Protein AF-A0A4Q3Z2Q5-F1 (afdb_monomer_lite)

Radius of gyration: 16.14 Å; chains: 1; bounding box: 39×29×48 Å

Secondary structure (DSSP, 8-state):
-HHHHHHHHHHHHHHHHHH-HHHHHHHHHHHHHHHHHHHHTT--HHHHHHHHHHHHHHHHHHHHHHHHHHHHHSTT-HHHHHHHHHHHHHHHHHHHHHHHHHHHHTT-HHHHHHHHHHHHHHHHHS---SSSTTT--

Sequence (137 aa):
CIGTGGLAGAWAGTLVGRFGLDRVHWSFLGLMAASILSVGFGLGPIPTLVGGAVFGVAYVMLTGVYLIWGTHALPDRPATGLMVGFLTIAVGQTVGAPLFGFLLAGPGVASAVIGFAAVALIAGAFRSGSAVDGAIA

pLDDT: mean 75.95, std 13.12, range [36.56, 91.38]

Structure (mmCIF, N/CA/C/O backbone):
data_AF-A0A4Q3Z2Q5-F1
#
_entry.id   AF-A0A4Q3Z2Q5-F1
#
loop_
_atom_site.group_PDB
_atom_site.id
_atom_site.type_symbol
_atom_site.label_atom_id
_atom_site.label_alt_id
_atom_site.label_comp_id
_atom_site.label_asym_id
_atom_site.label_entity_id
_atom_site.label_seq_id
_atom_site.pdbx_PDB_ins_code
_atom_site.Cartn_x
_atom_site.Cartn_y
_atom_site.Cartn_z
_atom_site.occupancy
_atom_site.B_iso_or_equiv
_atom_site.auth_seq_id
_atom_site.auth_comp_id
_atom_site.auth_asym_id
_atom_site.auth_atom_id
_atom_site.pdbx_PDB_model_num
ATOM 1 N N . CYS A 1 1 ? -11.101 17.097 -1.332 1.00 47.72 1 CYS A N 1
ATOM 2 C CA . CYS A 1 1 ? -12.473 16.860 -0.837 1.00 47.72 1 CYS A CA 1
ATOM 3 C C . CYS A 1 1 ? -12.430 15.952 0.385 1.00 47.72 1 CYS A C 1
ATOM 5 O O . CYS A 1 1 ? -12.223 14.758 0.234 1.00 47.72 1 CYS A O 1
ATOM 7 N N . ILE A 1 2 ? -12.595 16.499 1.592 1.00 53.31 2 ILE A N 1
ATOM 8 C CA . ILE A 1 2 ? -12.613 15.704 2.837 1.00 53.31 2 ILE A CA 1
ATOM 9 C C . ILE A 1 2 ? -13.786 14.695 2.838 1.00 53.31 2 ILE A C 1
ATOM 11 O O . ILE A 1 2 ? -13.651 13.584 3.343 1.00 53.31 2 ILE A O 1
ATOM 15 N N . GLY A 1 3 ? -14.898 15.023 2.167 1.00 57.97 3 GLY A N 1
ATOM 16 C CA . GLY A 1 3 ? -16.083 14.159 2.084 1.00 57.97 3 GLY A CA 1
ATOM 17 C C . GLY A 1 3 ? -15.897 12.842 1.319 1.00 57.97 3 GLY A C 1
ATOM 18 O O . GLY A 1 3 ? -16.483 11.836 1.707 1.00 57.97 3 GLY A O 1
ATOM 19 N N . THR A 1 4 ? -15.058 12.794 0.276 1.00 54.31 4 THR A N 1
ATOM 20 C CA . THR A 1 4 ? -14.834 11.546 -0.484 1.00 54.31 4 THR A CA 1
ATOM 21 C C . THR A 1 4 ? -13.967 10.557 0.293 1.00 54.31 4 THR A C 1
ATOM 23 O O . THR A 1 4 ? -14.229 9.358 0.250 1.00 54.31 4 THR A O 1
ATOM 26 N N . GLY A 1 5 ? -12.990 11.054 1.060 1.00 56.09 5 GLY A N 1
ATOM 27 C CA . GLY A 1 5 ? -12.206 10.236 1.991 1.00 56.09 5 GLY A CA 1
ATOM 28 C C . GLY A 1 5 ? -13.063 9.664 3.124 1.00 56.09 5 GLY A C 1
ATOM 29 O O . GLY A 1 5 ? -12.926 8.491 3.458 1.00 56.09 5 GLY A O 1
ATOM 30 N N . GLY A 1 6 ? -14.011 10.452 3.648 1.00 57.38 6 GLY A N 1
ATOM 31 C CA . GLY A 1 6 ? -14.994 9.982 4.631 1.00 57.38 6 GLY A CA 1
ATOM 32 C C . GLY A 1 6 ? -15.920 8.888 4.086 1.00 57.38 6 GLY A C 1
ATOM 33 O O . GLY A 1 6 ? -16.149 7.889 4.765 1.00 57.38 6 GLY A O 1
ATOM 34 N N . LEU A 1 7 ? -16.391 9.018 2.838 1.00 65.69 7 LEU A N 1
ATOM 35 C CA . LEU A 1 7 ? -17.176 7.969 2.174 1.00 65.69 7 LEU A CA 1
ATOM 36 C C . LEU A 1 7 ? -16.368 6.685 1.956 1.00 65.69 7 LEU A C 1
ATOM 38 O O . LEU A 1 7 ? -16.889 5.597 2.190 1.00 65.69 7 LEU A O 1
ATOM 42 N N . ALA A 1 8 ? -15.109 6.805 1.527 1.00 64.81 8 ALA A N 1
ATOM 43 C CA . ALA A 1 8 ? -14.225 5.658 1.340 1.00 64.81 8 ALA A CA 1
ATOM 44 C C . ALA A 1 8 ? -13.931 4.950 2.672 1.00 64.81 8 ALA A C 1
ATOM 46 O O . ALA A 1 8 ? -13.964 3.725 2.729 1.00 64.81 8 ALA A O 1
ATOM 47 N N . GLY A 1 9 ? -13.738 5.704 3.760 1.00 63.34 9 GLY A N 1
ATOM 48 C CA . GLY A 1 9 ? -13.597 5.158 5.112 1.00 63.34 9 GLY A CA 1
ATOM 49 C C . GLY A 1 9 ? -14.864 4.455 5.611 1.00 63.34 9 GLY A C 1
ATOM 50 O O . GLY A 1 9 ? -14.782 3.355 6.151 1.00 63.34 9 GLY A O 1
ATOM 51 N N . ALA A 1 10 ? -16.049 5.025 5.368 1.00 67.94 10 ALA A N 1
ATOM 52 C CA . ALA A 1 10 ? -17.322 4.378 5.697 1.00 67.94 10 ALA A CA 1
ATOM 53 C C . ALA A 1 10 ? -17.541 3.087 4.883 1.00 67.94 10 ALA A C 1
ATOM 55 O O . ALA A 1 10 ? -18.001 2.073 5.414 1.00 67.94 10 ALA A O 1
ATOM 56 N N . TRP A 1 11 ? -17.156 3.088 3.605 1.00 72.00 11 TRP A N 1
ATOM 57 C CA . TRP A 1 11 ? -17.150 1.889 2.765 1.00 72.00 11 TRP A CA 1
ATOM 58 C C . TRP A 1 11 ? -16.160 0.838 3.264 1.00 72.00 11 TRP A C 1
ATOM 60 O O . TRP A 1 11 ? -16.516 -0.332 3.351 1.00 72.00 11 TRP A O 1
ATOM 70 N N . ALA A 1 12 ? -14.954 1.240 3.662 1.00 67.81 12 ALA A N 1
ATOM 71 C CA . ALA A 1 12 ? -13.974 0.340 4.257 1.00 67.81 12 ALA A CA 1
ATOM 72 C C . ALA A 1 12 ? -14.508 -0.293 5.552 1.00 67.81 12 ALA A C 1
ATOM 74 O O . ALA A 1 12 ? -14.455 -1.512 5.701 1.00 67.81 12 ALA A O 1
ATOM 75 N N . GLY A 1 13 ? -15.100 0.503 6.449 1.00 65.62 13 GLY A N 1
ATOM 76 C CA . GLY A 1 13 ? -15.696 0.011 7.695 1.00 65.62 13 GLY A CA 1
ATOM 77 C C . GLY A 1 13 ? -16.863 -0.955 7.467 1.00 65.62 13 GLY A C 1
ATOM 78 O O . GLY A 1 13 ? -16.933 -2.003 8.105 1.00 65.62 13 GLY A O 1
ATOM 79 N N . THR A 1 14 ? -17.746 -0.660 6.508 1.00 72.62 14 THR A N 1
ATOM 80 C CA . THR A 1 14 ? -18.865 -1.557 6.155 1.00 72.62 14 THR A CA 1
ATOM 81 C C . THR A 1 14 ? -18.400 -2.850 5.481 1.00 72.62 14 THR A C 1
ATOM 83 O O . THR A 1 14 ? -18.958 -3.912 5.766 1.00 72.62 14 THR A O 1
ATOM 86 N N . LEU A 1 15 ? -17.363 -2.804 4.636 1.00 67.94 15 LEU A N 1
ATOM 87 C CA . LEU A 1 15 ? -16.759 -4.001 4.041 1.00 67.94 15 LEU A CA 1
ATOM 88 C C . LEU A 1 15 ? -16.081 -4.874 5.099 1.00 67.94 15 LEU A C 1
ATOM 90 O O . LEU A 1 15 ? -16.288 -6.087 5.106 1.00 67.94 15 LEU A O 1
ATOM 94 N N . VAL A 1 16 ? -15.310 -4.265 6.004 1.00 70.00 16 VAL A N 1
ATOM 95 C CA . VAL A 1 16 ? -14.641 -4.962 7.113 1.00 70.00 16 VAL A CA 1
ATOM 96 C C . VAL A 1 16 ? -15.668 -5.603 8.046 1.00 70.00 16 VAL A C 1
ATOM 98 O O . VAL A 1 16 ? -15.515 -6.771 8.392 1.00 70.00 16 VAL A O 1
ATOM 101 N N . GLY A 1 17 ? -16.752 -4.895 8.376 1.00 66.44 17 GLY A N 1
ATOM 102 C CA . GLY A 1 17 ? -17.834 -5.434 9.203 1.00 66.44 17 GLY A CA 1
ATOM 103 C C . GLY A 1 17 ? -18.593 -6.604 8.562 1.00 66.44 17 GLY A C 1
ATOM 104 O O . GLY A 1 17 ? -19.124 -7.444 9.280 1.00 66.44 17 GLY A O 1
ATOM 105 N N . ARG A 1 18 ? -18.637 -6.698 7.223 1.00 73.12 18 ARG A N 1
ATOM 106 C CA . ARG A 1 18 ? -19.323 -7.790 6.504 1.00 73.12 18 ARG A CA 1
ATOM 107 C C . ARG A 1 18 ? -18.436 -8.986 6.164 1.00 73.12 18 ARG A C 1
ATOM 109 O O . ARG A 1 18 ? -18.921 -10.112 6.185 1.00 73.12 18 ARG A O 1
ATOM 116 N N . PHE A 1 19 ? -17.177 -8.758 5.792 1.00 69.00 19 PHE A N 1
ATOM 117 C CA . PHE A 1 19 ? -16.290 -9.799 5.251 1.00 69.00 19 PHE A CA 1
ATOM 118 C C . PHE A 1 19 ? -15.123 -10.170 6.172 1.00 69.00 19 PHE A C 1
ATOM 120 O O . PHE A 1 19 ? -14.407 -11.129 5.874 1.00 69.00 19 PHE A O 1
ATOM 127 N N . GLY A 1 20 ? -14.942 -9.438 7.272 1.00 71.25 20 GLY A N 1
ATOM 128 C CA . GLY A 1 20 ? -13.803 -9.569 8.171 1.00 71.25 20 GLY A CA 1
ATOM 129 C C . GLY A 1 20 ? -12.609 -8.733 7.712 1.00 71.25 20 GLY A C 1
ATOM 130 O O . GLY A 1 20 ? -12.360 -8.552 6.515 1.00 71.25 20 GLY A O 1
ATOM 131 N N . LEU A 1 21 ? -11.855 -8.225 8.688 1.00 70.12 21 LEU A N 1
ATOM 132 C CA . LEU A 1 21 ? -10.722 -7.325 8.466 1.00 70.12 21 LEU A CA 1
ATOM 133 C C . LEU A 1 21 ? -9.643 -7.976 7.598 1.00 70.12 21 LEU A C 1
ATOM 135 O O . LEU A 1 21 ? -9.226 -7.388 6.602 1.00 70.12 21 LEU A O 1
ATOM 139 N N . ASP A 1 22 ? -9.265 -9.215 7.911 1.00 70.75 22 ASP A N 1
ATOM 140 C CA . ASP A 1 22 ? -8.185 -9.919 7.216 1.00 70.75 22 ASP A CA 1
ATOM 141 C C . ASP A 1 22 ? -8.494 -10.156 5.732 1.00 70.75 22 ASP A C 1
ATOM 143 O O . ASP A 1 22 ? -7.637 -9.960 4.871 1.00 70.75 22 ASP A O 1
ATOM 147 N N . ARG A 1 23 ? -9.738 -10.524 5.396 1.00 73.44 23 ARG A N 1
ATOM 148 C CA . ARG A 1 23 ? -10.123 -10.832 4.010 1.00 73.44 23 ARG A CA 1
ATOM 149 C C . ARG A 1 23 ? -10.151 -9.583 3.137 1.00 73.44 23 ARG A C 1
ATOM 151 O O . ARG A 1 23 ? -9.678 -9.623 2.000 1.00 73.44 23 ARG A O 1
ATOM 158 N N . VAL A 1 24 ? -10.681 -8.478 3.660 1.00 77.69 24 VAL A N 1
ATOM 159 C CA . VAL A 1 24 ? -10.692 -7.186 2.960 1.00 77.69 24 VAL A CA 1
ATOM 160 C C . VAL A 1 24 ? -9.264 -6.677 2.793 1.00 77.69 24 VAL A C 1
ATOM 162 O O . VAL A 1 24 ? -8.874 -6.293 1.692 1.00 77.69 24 VAL A O 1
ATOM 165 N N . HIS A 1 25 ? -8.465 -6.755 3.857 1.00 79.75 25 HIS A N 1
ATOM 166 C CA . HIS A 1 25 ? -7.075 -6.326 3.848 1.00 79.75 25 HIS A CA 1
ATOM 167 C C . HIS A 1 25 ? -6.249 -7.055 2.779 1.00 79.75 25 HIS A C 1
ATOM 169 O O . HIS A 1 25 ? -5.619 -6.420 1.932 1.00 79.75 25 HIS A O 1
ATOM 175 N N . TRP A 1 26 ? -6.328 -8.387 2.759 1.00 81.56 26 TRP A N 1
ATOM 176 C CA . TRP A 1 26 ? -5.591 -9.218 1.811 1.00 81.56 26 TRP A CA 1
ATOM 177 C C . TRP A 1 26 ? -6.054 -9.009 0.363 1.00 81.56 26 TRP A C 1
ATOM 179 O O . TRP A 1 26 ? -5.233 -8.945 -0.550 1.00 81.56 26 TRP A O 1
ATOM 189 N N . SER A 1 27 ? -7.361 -8.820 0.148 1.00 83.38 27 SER A N 1
ATOM 190 C CA . SER A 1 27 ? -7.921 -8.567 -1.187 1.00 83.38 27 SER A CA 1
ATOM 191 C C . SER A 1 27 ? -7.417 -7.249 -1.780 1.00 83.38 27 SER A C 1
ATOM 193 O O . SER A 1 27 ? -7.001 -7.212 -2.938 1.00 83.38 27 SER A O 1
ATOM 195 N N . PHE A 1 28 ? -7.405 -6.169 -0.992 1.00 84.06 28 PHE A N 1
ATOM 196 C CA . PHE A 1 28 ? -6.921 -4.869 -1.462 1.00 84.06 28 PHE A CA 1
ATOM 197 C C . PHE A 1 28 ? -5.399 -4.821 -1.611 1.00 84.06 28 PHE A C 1
ATOM 199 O O . PHE A 1 28 ? -4.914 -4.167 -2.531 1.00 84.06 28 PHE A O 1
ATOM 206 N N . LEU A 1 29 ? -4.643 -5.550 -0.786 1.00 84.00 29 LEU A N 1
ATOM 207 C CA . LEU A 1 29 ? -3.204 -5.745 -0.997 1.00 84.00 29 LEU A CA 1
ATOM 208 C C . LEU A 1 29 ? -2.907 -6.521 -2.283 1.00 84.00 29 LEU A C 1
ATOM 210 O O . LEU A 1 29 ? -2.026 -6.125 -3.044 1.00 84.00 29 LEU A O 1
ATOM 214 N N . GLY A 1 30 ? -3.666 -7.583 -2.561 1.00 85.50 30 GLY A N 1
ATOM 215 C CA . GLY A 1 30 ? -3.575 -8.320 -3.820 1.00 85.50 30 GLY A CA 1
ATOM 216 C C . GLY A 1 30 ? -3.895 -7.434 -5.024 1.00 85.50 30 GLY A C 1
ATOM 217 O O . GLY A 1 30 ? -3.162 -7.440 -6.012 1.00 85.50 30 GLY A O 1
ATOM 218 N N . LEU A 1 31 ? -4.935 -6.601 -4.913 1.00 87.06 31 LEU A N 1
ATOM 219 C CA . LEU A 1 31 ? -5.292 -5.621 -5.938 1.00 87.06 31 LEU A CA 1
ATOM 220 C C . LEU A 1 31 ? -4.182 -4.577 -6.142 1.00 87.06 31 LEU A C 1
ATOM 222 O O . LEU A 1 31 ? -3.824 -4.283 -7.280 1.00 87.06 31 LEU A O 1
ATOM 226 N N . MET A 1 32 ? -3.594 -4.064 -5.057 1.00 87.19 32 MET A N 1
ATOM 227 C CA . MET A 1 32 ? -2.457 -3.138 -5.091 1.00 87.19 32 MET A CA 1
ATOM 228 C C . MET A 1 32 ? -1.257 -3.763 -5.816 1.00 87.19 32 MET A C 1
ATOM 230 O O . MET A 1 32 ? -0.693 -3.147 -6.719 1.00 87.19 32 MET A O 1
ATOM 234 N N . ALA A 1 33 ? -0.901 -5.004 -5.468 1.00 87.00 33 ALA A N 1
ATOM 235 C CA . ALA A 1 33 ? 0.198 -5.744 -6.084 1.00 87.00 33 ALA A CA 1
ATOM 236 C C . ALA A 1 33 ? -0.042 -5.988 -7.583 1.00 87.00 33 ALA A C 1
ATOM 238 O O . ALA A 1 33 ? 0.849 -5.747 -8.399 1.00 87.00 33 ALA A O 1
ATOM 239 N N . ALA A 1 34 ? -1.257 -6.395 -7.965 1.00 86.38 34 ALA A N 1
ATOM 240 C CA . ALA A 1 34 ? -1.640 -6.577 -9.365 1.00 86.38 34 ALA A CA 1
ATOM 241 C C . ALA A 1 34 ? -1.565 -5.264 -10.163 1.00 86.38 34 ALA A C 1
ATOM 243 O O . ALA A 1 34 ? -1.118 -5.259 -11.313 1.00 86.38 34 ALA A O 1
ATOM 244 N N . SER A 1 35 ? -1.944 -4.145 -9.538 1.00 85.56 35 SER A N 1
ATOM 245 C CA . SER A 1 35 ? -1.830 -2.812 -10.131 1.00 85.56 35 SER A CA 1
ATOM 246 C C . SER A 1 35 ? -0.377 -2.407 -10.359 1.00 85.56 35 SER A C 1
ATOM 248 O O . SER A 1 35 ? -0.035 -1.958 -11.451 1.00 85.56 35 SER A O 1
ATOM 250 N N . ILE A 1 36 ? 0.491 -2.613 -9.361 1.00 85.62 36 ILE A N 1
ATOM 251 C CA . ILE A 1 36 ? 1.933 -2.339 -9.460 1.00 85.62 36 ILE A CA 1
ATOM 252 C C . ILE A 1 36 ? 2.531 -3.127 -10.630 1.00 85.62 36 ILE A C 1
ATOM 254 O O . ILE A 1 36 ? 3.192 -2.537 -11.483 1.00 85.62 36 ILE A O 1
ATOM 258 N N . LEU A 1 37 ? 2.232 -4.428 -10.724 1.00 86.06 37 LEU A N 1
ATOM 259 C CA . LEU A 1 37 ? 2.688 -5.285 -11.823 1.00 86.06 37 LEU A CA 1
ATOM 260 C C . LEU A 1 37 ? 2.170 -4.794 -13.182 1.00 86.06 37 LEU A C 1
ATOM 262 O O . LEU A 1 37 ? 2.965 -4.618 -14.102 1.00 86.06 37 LEU A O 1
ATOM 266 N N . SER A 1 38 ? 0.871 -4.507 -13.305 1.00 85.00 38 SER A N 1
ATOM 267 C CA . SER A 1 38 ? 0.284 -4.006 -14.559 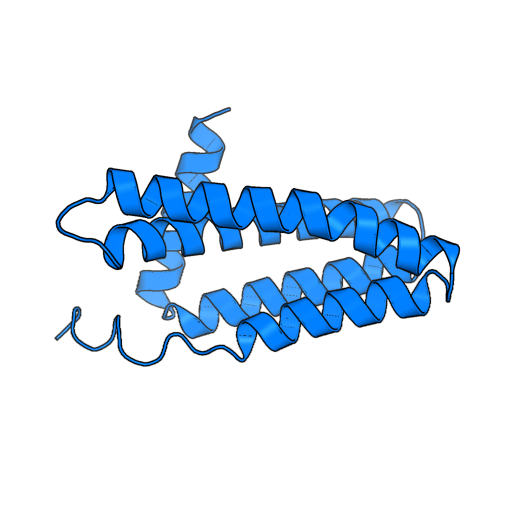1.00 85.00 38 SER A CA 1
ATOM 268 C C . SER A 1 38 ? 0.921 -2.703 -15.036 1.00 85.00 38 SER A C 1
ATOM 270 O O . SER A 1 38 ? 1.199 -2.555 -16.227 1.00 85.00 38 SER A O 1
ATOM 272 N N . VAL A 1 39 ? 1.170 -1.761 -14.121 1.00 84.00 39 VAL A N 1
ATOM 273 C CA . VAL A 1 39 ? 1.827 -0.489 -14.451 1.00 84.00 39 VAL A CA 1
ATOM 274 C C . VAL A 1 39 ? 3.289 -0.727 -14.833 1.00 84.00 39 VAL A C 1
ATOM 276 O O . VAL A 1 39 ? 3.764 -0.176 -15.823 1.00 84.00 39 VAL A O 1
ATOM 279 N N . GLY A 1 40 ? 3.987 -1.583 -14.087 1.00 83.25 40 GLY A N 1
ATOM 280 C CA . GLY A 1 40 ? 5.402 -1.880 -14.282 1.00 83.25 40 GLY A CA 1
ATOM 281 C C . GLY A 1 40 ? 5.738 -2.591 -15.591 1.00 83.25 40 GLY A C 1
ATOM 282 O O . GLY A 1 40 ? 6.760 -2.291 -16.200 1.00 83.25 40 GLY A O 1
ATOM 283 N N . PHE A 1 41 ? 4.875 -3.497 -16.056 1.00 82.06 41 PHE A N 1
ATOM 284 C CA . PHE A 1 41 ? 5.067 -4.191 -17.335 1.00 82.06 41 PHE A CA 1
ATOM 285 C C . PHE A 1 41 ? 4.673 -3.355 -18.557 1.00 82.06 41 PHE A C 1
ATOM 287 O O . PHE A 1 41 ? 4.912 -3.782 -19.684 1.00 82.06 41 PHE A O 1
ATOM 294 N N . GLY A 1 42 ? 4.109 -2.158 -18.358 1.00 70.12 42 GLY A N 1
ATOM 295 C CA . GLY A 1 42 ? 3.966 -1.177 -19.428 1.00 70.12 42 GLY A CA 1
ATOM 296 C C . GLY A 1 42 ? 3.100 -1.655 -20.594 1.00 70.12 42 GLY A C 1
ATOM 297 O O . GLY A 1 42 ? 3.481 -1.484 -21.747 1.00 70.12 42 GLY A O 1
ATOM 298 N N . LEU A 1 43 ? 1.909 -2.200 -20.315 1.00 73.94 43 LEU A N 1
ATOM 299 C CA . LEU A 1 43 ? 0.958 -2.694 -21.331 1.00 73.94 43 LEU A CA 1
ATOM 300 C C . LEU A 1 43 ? 0.358 -1.589 -22.244 1.00 73.94 43 LEU A C 1
ATOM 302 O O . LEU A 1 43 ? -0.572 -1.848 -23.004 1.00 73.94 43 LEU A O 1
ATOM 306 N N . GLY A 1 44 ? 0.857 -0.350 -22.158 1.00 81.69 44 GLY A N 1
ATOM 307 C CA . GLY A 1 44 ? 0.408 0.827 -22.908 1.00 81.69 44 GLY A CA 1
ATOM 308 C C . GLY A 1 44 ? -0.101 1.981 -22.022 1.00 81.69 44 GLY A C 1
ATOM 309 O O . GLY A 1 44 ? -0.243 1.812 -20.808 1.00 81.69 44 GLY A O 1
ATOM 310 N N . PRO A 1 45 ? -0.407 3.162 -22.600 1.00 82.50 45 PRO A N 1
ATOM 311 C CA . PRO A 1 45 ? -0.793 4.371 -21.851 1.00 82.50 45 PRO A CA 1
ATOM 312 C C . PRO A 1 45 ? -2.130 4.251 -21.105 1.00 82.50 45 PRO A C 1
ATOM 314 O O . PRO A 1 45 ? -2.286 4.729 -19.987 1.00 82.50 45 PRO A O 1
ATOM 317 N N . ILE A 1 46 ? -3.113 3.594 -21.721 1.00 86.50 46 ILE A N 1
ATOM 318 C CA . ILE A 1 46 ? -4.439 3.397 -21.124 1.00 86.50 46 ILE A CA 1
ATOM 319 C C . ILE A 1 46 ? -4.383 2.421 -19.936 1.00 86.50 46 ILE A C 1
ATOM 321 O O . ILE A 1 46 ? -4.832 2.795 -18.853 1.00 86.50 46 ILE A O 1
ATOM 325 N N . PRO A 1 47 ? -3.811 1.206 -20.060 1.00 81.94 47 PRO A N 1
ATOM 326 C CA . PRO A 1 47 ? -3.739 0.279 -18.932 1.00 81.94 47 PRO 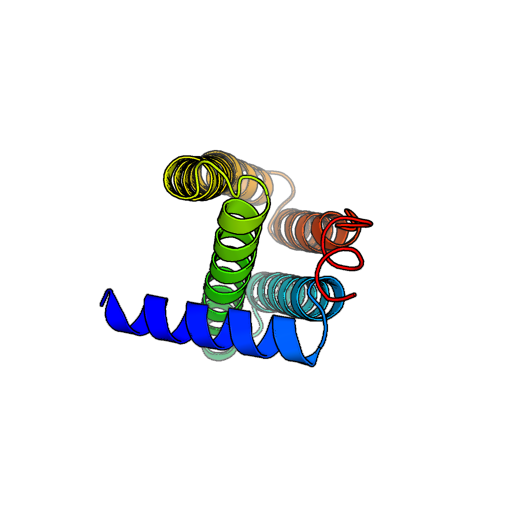A CA 1
ATOM 327 C C . PRO A 1 47 ? -2.823 0.765 -17.801 1.00 81.94 47 PRO A C 1
ATOM 329 O O . PRO A 1 47 ? -3.100 0.461 -16.645 1.00 81.94 47 PRO A O 1
ATOM 332 N N . THR A 1 48 ? -1.788 1.566 -18.083 1.00 83.75 48 THR A N 1
ATOM 333 C CA . THR A 1 48 ? -0.997 2.224 -17.024 1.00 83.75 48 THR A CA 1
ATOM 334 C C . THR A 1 48 ? -1.809 3.278 -16.274 1.00 83.75 48 THR A C 1
ATOM 336 O O . THR A 1 48 ? -1.739 3.327 -15.048 1.00 83.75 48 THR A O 1
ATOM 339 N N . LEU A 1 49 ? -2.636 4.071 -16.963 1.00 86.81 49 LEU A N 1
ATOM 340 C CA . LEU A 1 49 ? -3.535 5.031 -16.316 1.00 86.81 49 LEU A CA 1
ATOM 341 C C . LEU A 1 49 ? -4.590 4.328 -15.449 1.00 86.81 49 LEU A C 1
ATOM 343 O O . LEU A 1 49 ? -4.815 4.714 -14.302 1.00 86.81 49 LEU A O 1
ATOM 347 N N . VAL A 1 50 ? -5.200 3.262 -15.975 1.00 87.56 50 VAL A N 1
ATOM 348 C CA . VAL A 1 50 ? -6.160 2.434 -15.232 1.00 87.56 50 VAL A CA 1
ATOM 349 C C . VAL A 1 50 ? -5.483 1.776 -14.029 1.00 87.56 50 VAL A C 1
ATOM 351 O O . VAL A 1 50 ? -6.019 1.835 -12.926 1.00 87.56 50 VAL A O 1
ATOM 354 N N . GLY A 1 51 ? -4.281 1.223 -14.200 1.00 85.56 51 GLY A N 1
ATOM 355 C CA . GLY A 1 51 ? -3.492 0.657 -13.107 1.00 85.56 51 GLY A CA 1
ATOM 356 C C . GLY A 1 51 ? -3.121 1.697 -12.044 1.00 85.56 51 GLY A C 1
ATOM 357 O O . GLY A 1 51 ? -3.191 1.412 -10.851 1.00 85.56 51 GLY A O 1
ATOM 358 N N . GLY A 1 52 ? -2.808 2.932 -12.435 1.00 84.50 52 GLY A N 1
ATOM 359 C CA . GLY A 1 52 ? -2.598 4.036 -11.495 1.00 84.50 52 GLY A CA 1
ATOM 360 C C . GLY A 1 52 ? -3.865 4.398 -10.712 1.00 84.50 52 GLY A C 1
ATOM 361 O O . GLY A 1 52 ? -3.816 4.586 -9.496 1.00 84.50 52 GLY A O 1
ATOM 362 N N . ALA A 1 53 ? -5.021 4.433 -11.379 1.00 86.88 53 ALA A N 1
ATOM 363 C CA . ALA A 1 53 ? -6.304 4.702 -10.730 1.00 86.88 53 ALA A CA 1
ATOM 364 C C . ALA A 1 53 ? -6.692 3.591 -9.738 1.00 86.88 53 ALA A C 1
ATOM 366 O O . ALA A 1 53 ? -7.060 3.880 -8.598 1.00 86.88 53 ALA A O 1
ATOM 367 N N . VAL A 1 54 ? -6.556 2.324 -10.140 1.00 87.19 54 VAL A N 1
ATOM 368 C CA . VAL A 1 54 ? -6.829 1.154 -9.288 1.00 87.19 54 VAL A CA 1
ATOM 369 C C . VAL A 1 54 ? -5.887 1.118 -8.085 1.00 87.19 54 VAL A C 1
ATOM 371 O O . VAL A 1 54 ? -6.337 0.874 -6.966 1.00 87.19 54 VAL A O 1
ATOM 374 N N . PHE A 1 55 ? -4.608 1.449 -8.283 1.00 85.69 55 PHE A N 1
ATOM 375 C CA . PHE A 1 55 ? -3.640 1.600 -7.198 1.00 85.69 55 PHE A CA 1
ATOM 376 C C . PHE A 1 55 ? -4.085 2.672 -6.197 1.00 85.69 55 PHE A C 1
ATOM 378 O O . PHE A 1 55 ? -4.084 2.431 -4.992 1.00 85.69 55 PHE A O 1
ATOM 385 N N . GLY A 1 56 ? -4.529 3.836 -6.682 1.00 83.81 56 GLY A N 1
ATOM 386 C CA . GLY A 1 56 ? -5.037 4.910 -5.828 1.00 83.81 56 GLY A CA 1
ATOM 387 C C . GLY A 1 56 ? -6.254 4.486 -5.001 1.00 83.81 56 GLY A C 1
ATOM 388 O O . GLY A 1 56 ? -6.310 4.758 -3.802 1.00 83.81 56 GLY A O 1
ATOM 389 N N . VAL A 1 57 ? -7.203 3.767 -5.608 1.00 83.75 57 VAL A N 1
ATOM 390 C CA . VAL A 1 57 ? -8.380 3.229 -4.903 1.00 83.75 57 VAL A CA 1
ATOM 391 C C . VAL A 1 57 ? -7.967 2.221 -3.832 1.00 83.75 57 VAL A C 1
ATOM 393 O O . VAL A 1 57 ? -8.426 2.322 -2.692 1.00 83.75 57 VAL A O 1
ATOM 396 N N . ALA A 1 58 ? -7.082 1.281 -4.172 1.00 84.88 58 ALA A N 1
ATOM 397 C CA . ALA A 1 58 ? -6.584 0.288 -3.228 1.00 84.88 58 ALA A CA 1
ATOM 398 C C . ALA A 1 58 ? -5.859 0.949 -2.048 1.00 84.88 58 ALA A C 1
ATOM 400 O O . ALA A 1 58 ? -6.144 0.621 -0.900 1.00 84.88 58 ALA A O 1
ATOM 401 N N . TYR A 1 59 ? -5.003 1.939 -2.312 1.00 82.62 59 TYR A N 1
ATOM 402 C CA . TYR A 1 59 ? -4.294 2.701 -1.286 1.00 82.62 59 TYR A CA 1
ATOM 403 C C . TYR A 1 59 ? -5.240 3.452 -0.339 1.00 82.62 59 TYR A C 1
ATOM 405 O O . TYR A 1 59 ? -5.097 3.360 0.881 1.00 82.62 59 TYR A O 1
ATOM 413 N N . VAL A 1 60 ? -6.233 4.172 -0.871 1.00 82.31 60 VAL A N 1
ATOM 414 C CA . VAL A 1 60 ? -7.205 4.910 -0.044 1.00 82.31 60 VAL A CA 1
ATOM 415 C C . VAL A 1 60 ? -8.032 3.952 0.818 1.00 82.31 60 VAL A C 1
ATOM 417 O O . VAL A 1 60 ? -8.260 4.225 1.995 1.00 82.31 60 VAL A O 1
ATOM 420 N N . MET A 1 61 ? -8.435 2.803 0.273 1.00 81.88 61 MET A N 1
ATOM 421 C CA . MET A 1 61 ? -9.137 1.782 1.054 1.00 81.88 61 MET A CA 1
ATOM 422 C C . MET A 1 61 ? -8.249 1.201 2.156 1.00 81.88 61 MET A C 1
ATOM 424 O O . MET A 1 61 ? -8.680 1.127 3.305 1.00 81.88 61 MET A O 1
ATOM 428 N N . LEU A 1 62 ? -6.998 0.844 1.847 1.00 76.69 62 LEU A N 1
ATOM 429 C CA . LEU A 1 62 ? -6.075 0.258 2.822 1.00 76.69 62 LEU A CA 1
ATOM 430 C C . LEU A 1 62 ? -5.738 1.232 3.956 1.00 76.69 62 LEU A C 1
ATOM 432 O O . LEU A 1 62 ? -5.754 0.856 5.125 1.00 76.69 62 LEU A O 1
ATOM 436 N N . THR A 1 63 ? -5.487 2.497 3.619 1.00 79.06 63 THR A N 1
ATOM 437 C CA . THR A 1 63 ? -5.257 3.558 4.609 1.00 79.06 63 THR A CA 1
ATOM 438 C C . THR A 1 63 ? -6.493 3.797 5.475 1.00 79.06 63 THR A C 1
ATOM 440 O O . THR A 1 63 ? -6.355 3.917 6.688 1.00 79.06 63 THR A O 1
ATOM 443 N N . GLY A 1 64 ? -7.702 3.765 4.904 1.00 76.81 64 GLY A N 1
ATOM 444 C CA . GLY A 1 64 ? -8.953 3.798 5.667 1.00 76.81 64 GLY A CA 1
ATOM 445 C C . GLY A 1 64 ? -9.077 2.638 6.661 1.00 76.81 64 GLY A C 1
ATOM 446 O O . GLY A 1 64 ? -9.357 2.869 7.836 1.00 76.81 64 GLY A O 1
ATOM 447 N N . VAL A 1 65 ? -8.800 1.405 6.224 1.00 74.19 65 VAL A N 1
ATOM 448 C CA . VAL A 1 65 ? -8.793 0.213 7.095 1.00 74.19 65 VAL A CA 1
ATOM 449 C C . VAL A 1 65 ? -7.774 0.361 8.227 1.00 74.19 65 VAL A C 1
ATOM 451 O O . VAL A 1 65 ? -8.113 0.115 9.383 1.00 74.19 65 VAL A O 1
ATOM 454 N N . TYR A 1 66 ? -6.551 0.806 7.930 1.00 71.94 66 TYR A N 1
ATOM 455 C CA . TYR A 1 66 ? -5.512 1.005 8.944 1.00 71.94 66 TYR A CA 1
ATOM 456 C C . TYR A 1 66 ? -5.847 2.108 9.946 1.00 71.94 66 TYR A C 1
ATOM 458 O O . TYR A 1 66 ? -5.520 1.970 11.122 1.00 71.94 66 TYR A O 1
ATOM 466 N N . LEU A 1 67 ? -6.519 3.179 9.522 1.00 73.88 67 LEU A N 1
ATOM 467 C CA . LEU A 1 67 ? -6.965 4.235 10.429 1.00 73.88 67 LEU A CA 1
ATOM 468 C C . LEU A 1 67 ? -8.077 3.746 11.361 1.00 73.88 67 LEU A C 1
ATOM 470 O O . LEU A 1 67 ? -7.996 3.984 12.564 1.00 73.88 67 LEU A O 1
ATOM 474 N N . ILE A 1 68 ? -9.068 3.016 10.835 1.00 70.62 68 ILE A N 1
ATOM 475 C CA . ILE A 1 68 ? -10.121 2.386 11.649 1.00 70.62 68 ILE A CA 1
ATOM 476 C C . ILE A 1 68 ? -9.481 1.434 12.667 1.00 70.62 68 ILE A C 1
ATOM 478 O O . ILE A 1 68 ? -9.779 1.499 13.861 1.00 70.62 68 ILE A O 1
ATOM 482 N N . TRP A 1 69 ? -8.535 0.607 12.220 1.00 68.62 69 TRP A N 1
ATOM 483 C CA . TRP A 1 69 ? -7.806 -0.304 13.095 1.00 68.62 69 TRP A CA 1
ATOM 484 C C . TRP A 1 69 ? -6.984 0.438 14.159 1.00 68.62 69 TRP A C 1
ATOM 486 O O . TRP A 1 69 ? -7.051 0.087 15.332 1.00 68.62 69 TRP A O 1
ATOM 496 N N . GLY A 1 70 ? -6.292 1.520 13.792 1.00 65.94 70 GLY A N 1
ATOM 497 C CA . GLY A 1 70 ? -5.538 2.362 14.723 1.00 65.94 70 GLY A CA 1
ATOM 498 C C . GLY A 1 70 ? -6.414 3.009 15.799 1.00 65.94 70 GLY A C 1
ATOM 499 O O . GLY A 1 70 ? -6.013 3.061 16.960 1.00 65.94 70 GLY A O 1
ATOM 500 N N . THR A 1 71 ? -7.630 3.445 15.452 1.00 67.69 71 THR A N 1
ATOM 501 C CA . THR A 1 71 ? -8.590 3.967 16.442 1.00 67.69 71 THR A CA 1
ATOM 502 C C . THR A 1 71 ? -9.128 2.887 17.381 1.00 67.69 71 THR A C 1
ATOM 504 O O . THR A 1 71 ? -9.364 3.173 18.550 1.00 67.69 71 THR A O 1
ATOM 507 N N . HIS A 1 72 ? -9.269 1.647 16.902 1.00 66.19 72 HIS A N 1
ATOM 508 C CA . HIS A 1 72 ? -9.700 0.511 17.720 1.00 66.19 72 HIS A CA 1
ATOM 509 C C . HIS A 1 72 ? -8.583 -0.069 18.596 1.00 66.19 72 HIS A C 1
ATOM 511 O O . HIS A 1 72 ? -8.865 -0.546 19.689 1.00 66.19 72 HIS A O 1
ATOM 517 N N . ALA A 1 73 ? -7.324 -0.022 18.153 1.00 66.25 73 ALA A N 1
ATOM 518 C CA . ALA A 1 73 ? -6.180 -0.520 18.919 1.00 66.25 73 ALA A CA 1
ATOM 519 C C . ALA A 1 73 ? -5.900 0.310 20.185 1.00 66.25 73 ALA A C 1
ATOM 521 O O . ALA A 1 73 ? -5.277 -0.188 21.121 1.00 66.25 73 ALA A O 1
ATOM 522 N N . LEU A 1 74 ? -6.369 1.564 20.227 1.00 64.62 74 LEU A N 1
ATOM 523 C CA . LEU A 1 74 ? -6.246 2.457 21.379 1.00 64.62 74 LEU A CA 1
ATOM 524 C C . LEU A 1 74 ? -7.616 3.078 21.745 1.00 64.62 74 LEU A C 1
ATOM 526 O O . LEU A 1 74 ? -7.807 4.285 21.560 1.00 64.62 74 LEU A O 1
ATOM 530 N N . PRO A 1 75 ? -8.573 2.282 22.274 1.00 62.03 75 PRO A N 1
ATOM 531 C CA . PRO A 1 75 ? -9.948 2.731 22.530 1.00 62.03 75 PRO A CA 1
ATOM 532 C C . PRO A 1 75 ? -10.019 3.926 23.484 1.00 62.03 75 PRO A C 1
ATOM 534 O O . PRO A 1 75 ? -10.844 4.819 23.309 1.00 62.03 75 PRO A O 1
ATOM 537 N N . ASP A 1 76 ? -9.106 3.976 24.458 1.00 73.62 76 ASP A N 1
ATOM 538 C CA . ASP A 1 76 ? -9.047 5.043 25.458 1.00 73.62 76 ASP A CA 1
ATOM 539 C C . ASP A 1 76 ? -8.536 6.378 24.886 1.00 73.62 76 ASP A C 1
ATOM 541 O O . ASP A 1 76 ? -8.720 7.431 25.501 1.00 73.62 76 ASP A O 1
ATOM 545 N N . ARG A 1 77 ? -7.862 6.364 23.720 1.00 74.31 77 ARG A N 1
ATOM 546 C CA . ARG A 1 77 ? -7.262 7.550 23.073 1.00 74.31 77 ARG A CA 1
ATOM 547 C C . ARG A 1 77 ? -7.306 7.460 21.536 1.00 74.31 77 ARG A C 1
ATOM 549 O O . ARG A 1 77 ? -6.252 7.403 20.890 1.00 74.31 77 ARG A O 1
ATOM 556 N N . PRO A 1 78 ? -8.498 7.544 20.916 1.00 70.38 78 PRO A N 1
ATOM 557 C CA . PRO A 1 78 ? -8.670 7.356 19.471 1.00 70.38 78 PRO A CA 1
ATOM 558 C C . PRO A 1 78 ? -7.892 8.379 18.627 1.00 70.38 78 PRO A C 1
ATOM 560 O O . PRO A 1 78 ? -7.369 8.042 17.566 1.00 70.38 78 PRO A O 1
ATOM 563 N N . ALA A 1 79 ? -7.737 9.617 19.115 1.00 77.50 79 ALA A N 1
ATOM 564 C CA . ALA A 1 79 ? -6.940 10.644 18.441 1.00 77.50 79 ALA A CA 1
ATOM 565 C C . ALA A 1 79 ? -5.453 10.256 18.327 1.00 77.50 79 ALA A C 1
ATOM 567 O O . ALA A 1 79 ? -4.816 10.518 17.307 1.00 77.50 79 ALA A O 1
ATOM 568 N N . THR A 1 80 ? -4.903 9.596 19.351 1.00 78.25 80 THR A N 1
ATOM 569 C CA . THR A 1 80 ? -3.519 9.109 19.339 1.00 78.25 80 THR A CA 1
ATOM 570 C C . THR A 1 80 ? -3.363 7.945 18.364 1.00 78.25 80 THR A C 1
ATOM 572 O O . THR A 1 80 ? -2.416 7.946 17.583 1.00 78.25 80 THR A O 1
ATOM 575 N N . GLY A 1 81 ? -4.309 7.000 18.340 1.00 76.00 81 GLY A N 1
ATOM 576 C CA . GLY A 1 81 ? -4.308 5.891 17.379 1.00 76.00 81 GLY A CA 1
ATOM 577 C C . GLY A 1 81 ? -4.347 6.359 15.919 1.00 76.00 81 GLY A C 1
ATOM 578 O O . GLY A 1 81 ? -3.565 5.893 15.089 1.00 76.00 81 GLY A O 1
ATOM 579 N N . LEU A 1 82 ? -5.183 7.358 15.622 1.00 79.44 82 LEU A N 1
ATOM 580 C CA . LEU A 1 82 ? -5.245 7.995 14.304 1.00 79.44 82 LEU A CA 1
ATOM 581 C C . LEU A 1 82 ? -3.913 8.669 13.926 1.00 79.44 82 LEU A C 1
ATOM 583 O O . LEU A 1 82 ? -3.421 8.488 12.812 1.00 79.44 82 LEU A O 1
ATOM 587 N N . MET A 1 83 ? -3.312 9.423 14.854 1.00 82.19 83 MET A N 1
ATOM 588 C CA . MET A 1 83 ? -2.026 10.094 14.639 1.00 82.19 83 MET A CA 1
ATOM 589 C C . MET A 1 83 ? -0.906 9.094 14.339 1.00 82.19 83 MET A C 1
ATOM 591 O O . MET A 1 83 ? -0.131 9.311 13.408 1.00 82.19 83 MET A O 1
ATOM 595 N N . VAL A 1 84 ? -0.844 7.985 15.084 1.00 80.75 84 VAL A N 1
ATOM 596 C CA . VAL A 1 84 ? 0.122 6.905 14.838 1.00 80.75 84 VAL A CA 1
ATOM 597 C C . VAL A 1 84 ? -0.086 6.305 13.448 1.00 80.75 84 VAL A C 1
ATOM 599 O O . VAL A 1 84 ? 0.880 6.185 12.701 1.00 80.75 84 VAL A O 1
ATOM 602 N N . GLY A 1 85 ? -1.331 6.016 13.052 1.00 82.12 85 GLY A N 1
ATOM 603 C CA . GLY A 1 85 ? -1.636 5.495 11.717 1.00 82.12 85 GLY A CA 1
ATOM 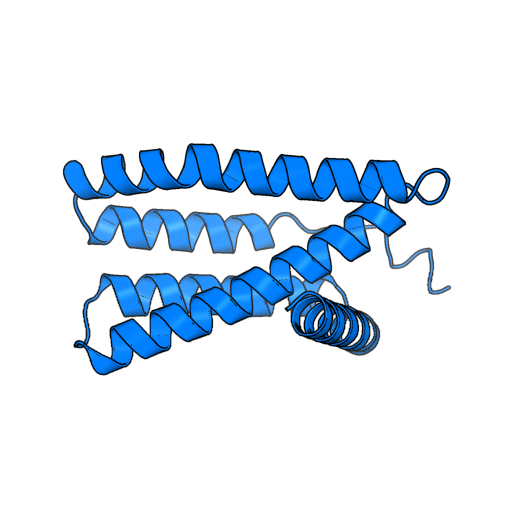604 C C . GLY A 1 85 ? -1.154 6.418 10.592 1.00 82.12 85 GLY A C 1
ATOM 605 O O . GLY A 1 85 ? -0.447 5.976 9.685 1.00 82.12 85 GLY A O 1
ATOM 606 N N . PHE A 1 86 ? -1.464 7.715 10.675 1.00 83.94 86 PHE A N 1
ATOM 607 C CA . PHE A 1 86 ? -0.987 8.695 9.694 1.00 83.94 86 PHE A CA 1
ATOM 608 C C . PHE A 1 86 ? 0.536 8.820 9.671 1.00 83.94 86 PHE A C 1
ATOM 610 O O . PHE A 1 86 ? 1.119 8.888 8.589 1.00 83.94 86 PHE A O 1
ATOM 617 N N . LEU A 1 87 ? 1.182 8.823 10.839 1.00 86.31 87 LEU A N 1
ATOM 618 C CA . LEU A 1 87 ? 2.636 8.886 10.937 1.00 86.31 87 LEU A CA 1
ATOM 619 C C . LEU A 1 87 ? 3.284 7.668 10.269 1.00 86.31 87 LEU A C 1
ATOM 621 O O . LEU A 1 87 ? 4.186 7.831 9.452 1.00 86.31 87 LEU A O 1
ATOM 625 N N . THR A 1 88 ? 2.797 6.460 10.554 1.00 84.62 88 THR A N 1
ATOM 626 C CA . THR A 1 88 ? 3.299 5.222 9.945 1.00 84.62 88 THR A CA 1
ATOM 627 C C . THR A 1 88 ? 3.145 5.240 8.424 1.00 84.62 88 THR A C 1
ATOM 629 O O . THR A 1 88 ? 4.088 4.894 7.712 1.00 84.62 88 THR A O 1
ATOM 632 N N . ILE A 1 89 ? 1.999 5.700 7.909 1.00 85.19 89 ILE A N 1
ATOM 633 C CA . ILE A 1 89 ? 1.773 5.851 6.464 1.00 85.19 89 ILE A CA 1
ATOM 634 C C . ILE A 1 89 ? 2.761 6.859 5.866 1.00 85.19 89 ILE A C 1
ATOM 636 O O . ILE A 1 89 ? 3.400 6.566 4.855 1.00 85.19 89 ILE A O 1
ATOM 640 N N . ALA A 1 90 ? 2.917 8.029 6.491 1.00 87.31 90 ALA A N 1
ATOM 641 C CA . ALA A 1 90 ? 3.807 9.080 6.008 1.00 87.31 90 ALA A CA 1
ATOM 642 C C . ALA A 1 90 ? 5.271 8.618 5.968 1.00 87.31 90 ALA A C 1
ATOM 644 O O . ALA A 1 90 ? 5.960 8.840 4.971 1.00 87.31 90 ALA A O 1
ATOM 645 N N . VAL A 1 91 ? 5.731 7.921 7.010 1.00 90.00 91 VAL A N 1
ATOM 646 C CA . VAL A 1 91 ? 7.070 7.318 7.058 1.00 90.00 91 VAL A CA 1
ATOM 647 C C . VAL A 1 91 ? 7.230 6.288 5.940 1.00 90.00 91 VAL A C 1
ATOM 649 O O . VAL A 1 91 ? 8.213 6.337 5.201 1.00 90.00 91 VAL A O 1
ATOM 652 N N . GLY A 1 92 ? 6.240 5.410 5.755 1.00 86.62 92 GLY A N 1
ATOM 653 C CA . GLY A 1 92 ? 6.241 4.413 4.686 1.00 86.62 92 GLY A CA 1
ATOM 654 C C . GLY A 1 92 ? 6.359 5.031 3.290 1.00 86.62 92 GLY A C 1
ATOM 655 O O . GLY A 1 92 ? 7.175 4.579 2.493 1.00 86.62 92 GLY A O 1
ATOM 656 N N . GLN A 1 93 ? 5.611 6.099 3.001 1.00 87.81 93 GLN A N 1
ATOM 657 C CA . GLN A 1 93 ? 5.693 6.807 1.715 1.00 87.81 93 GLN A CA 1
ATOM 658 C C . GLN A 1 93 ? 7.029 7.546 1.541 1.00 87.81 93 GLN A C 1
ATOM 660 O O . GLN A 1 93 ? 7.628 7.494 0.466 1.00 87.81 93 GLN A O 1
ATOM 665 N N . THR A 1 94 ? 7.525 8.181 2.607 1.00 90.88 94 THR A N 1
ATOM 666 C CA . THR A 1 94 ? 8.788 8.939 2.594 1.00 90.88 94 THR A CA 1
ATOM 667 C C . THR A 1 94 ? 9.989 8.038 2.322 1.00 90.88 94 THR A C 1
ATOM 669 O O . THR A 1 94 ? 10.886 8.427 1.583 1.00 90.88 94 THR A O 1
ATOM 672 N N . VAL A 1 95 ? 10.008 6.830 2.891 1.00 91.38 95 VAL A N 1
ATOM 673 C CA . VAL A 1 95 ? 11.088 5.852 2.678 1.00 91.38 95 VAL A CA 1
ATOM 674 C C . VAL A 1 95 ? 10.868 5.044 1.394 1.00 91.38 95 VAL A C 1
ATOM 676 O O . VAL A 1 95 ? 11.820 4.748 0.671 1.00 91.38 95 VAL A O 1
ATOM 679 N N . GLY A 1 96 ? 9.616 4.709 1.079 1.00 86.50 96 GLY A N 1
ATOM 680 C CA . GLY A 1 96 ? 9.253 3.876 -0.064 1.00 86.50 96 GLY A CA 1
ATOM 681 C C . GLY A 1 96 ? 9.555 4.526 -1.413 1.00 86.50 96 GLY A C 1
ATOM 682 O O . GLY A 1 96 ? 10.083 3.854 -2.295 1.00 86.50 96 GLY A O 1
ATOM 683 N N . ALA A 1 97 ? 9.280 5.823 -1.583 1.00 87.56 97 ALA A N 1
ATOM 684 C CA . ALA A 1 97 ? 9.496 6.495 -2.867 1.00 87.56 97 ALA A CA 1
ATOM 685 C C . ALA A 1 97 ? 10.985 6.554 -3.292 1.00 87.56 97 ALA A C 1
ATOM 687 O O . ALA A 1 97 ? 11.286 6.148 -4.419 1.00 87.56 97 ALA A O 1
ATOM 688 N N . PRO A 1 98 ? 11.942 6.958 -2.426 1.00 90.06 98 PRO A N 1
ATOM 689 C CA . PRO A 1 98 ? 13.370 6.886 -2.741 1.00 90.06 98 PRO A CA 1
ATOM 690 C C . PRO A 1 98 ? 13.854 5.457 -2.987 1.00 90.06 98 PRO A C 1
ATOM 692 O O . PRO A 1 98 ? 14.632 5.230 -3.911 1.00 90.06 98 PRO A O 1
ATOM 695 N N . LEU A 1 99 ? 13.379 4.486 -2.198 1.00 89.12 99 LEU A N 1
ATOM 696 C CA . LEU A 1 99 ? 13.768 3.086 -2.354 1.00 89.12 99 LEU A CA 1
ATOM 697 C C . LEU A 1 99 ? 13.302 2.519 -3.702 1.00 89.12 99 LEU A C 1
ATOM 699 O O . LEU A 1 99 ? 14.075 1.853 -4.387 1.00 89.12 99 LEU A O 1
ATOM 703 N N . PHE A 1 100 ? 12.069 2.827 -4.111 1.00 86.56 100 PHE A N 1
ATOM 704 C CA . PHE A 1 100 ? 11.545 2.457 -5.425 1.00 86.56 100 PHE A CA 1
ATOM 705 C C . PHE A 1 100 ? 12.354 3.102 -6.553 1.00 86.56 100 PHE A C 1
ATOM 707 O O . PHE A 1 100 ? 12.730 2.420 -7.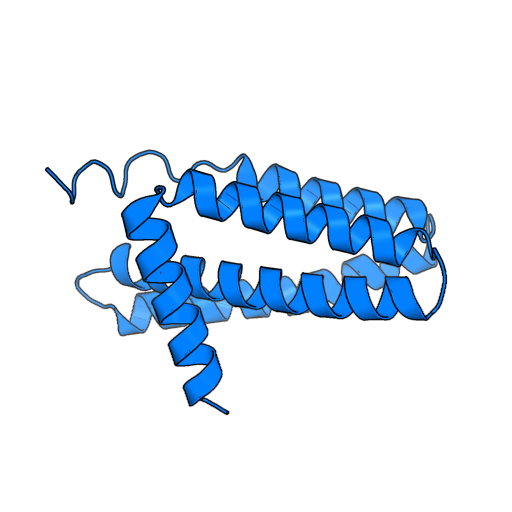503 1.00 86.56 100 PHE A O 1
ATOM 714 N N . GLY A 1 101 ? 12.680 4.393 -6.423 1.00 86.25 101 GLY A N 1
ATOM 715 C CA . GLY A 1 101 ? 13.514 5.116 -7.385 1.00 86.25 101 GLY A CA 1
ATOM 716 C C . GLY A 1 101 ? 14.923 4.531 -7.513 1.00 86.25 101 GLY A C 1
ATOM 717 O O . GLY A 1 101 ? 15.421 4.359 -8.623 1.00 86.25 101 GLY A O 1
ATOM 718 N N . PHE A 1 102 ? 15.545 4.152 -6.395 1.00 89.19 102 PHE A N 1
ATOM 719 C CA . PHE A 1 102 ? 16.851 3.492 -6.390 1.00 89.19 102 PHE A CA 1
ATOM 720 C C . PHE A 1 102 ? 16.800 2.125 -7.084 1.00 89.19 102 PHE A C 1
ATOM 722 O O . PHE A 1 102 ? 17.663 1.800 -7.898 1.00 89.19 102 PHE A O 1
ATOM 729 N N . LEU A 1 103 ? 15.759 1.339 -6.806 1.00 87.31 103 LEU A N 1
ATOM 730 C CA . LEU A 1 103 ? 15.578 0.012 -7.392 1.00 87.31 103 LEU A CA 1
ATOM 731 C C . LEU A 1 103 ? 15.271 0.089 -8.899 1.00 87.31 103 LEU A C 1
ATOM 733 O O . LEU A 1 103 ? 15.720 -0.761 -9.665 1.00 87.31 103 LEU A O 1
ATOM 737 N N . LEU A 1 104 ? 14.572 1.145 -9.326 1.00 85.75 104 LEU A N 1
ATOM 738 C CA . LEU A 1 104 ? 14.370 1.501 -10.732 1.00 85.75 104 LEU A CA 1
ATOM 739 C C . LEU A 1 104 ? 15.679 1.869 -11.438 1.00 85.75 104 LEU A C 1
ATOM 741 O O . LEU A 1 104 ? 15.891 1.439 -12.568 1.00 85.75 104 LEU A O 1
ATOM 745 N N . ALA A 1 105 ? 16.532 2.666 -10.789 1.00 85.38 105 ALA A N 1
ATOM 746 C CA . ALA A 1 105 ? 17.781 3.161 -11.367 1.00 85.38 105 ALA A CA 1
ATOM 747 C C . ALA A 1 105 ? 18.895 2.102 -11.420 1.00 85.38 105 ALA A C 1
ATOM 749 O O . ALA A 1 105 ? 19.768 2.183 -12.280 1.00 85.38 105 ALA A O 1
ATOM 750 N N . GLY A 1 106 ? 18.886 1.137 -10.496 1.00 85.31 106 GLY A N 1
ATOM 751 C CA . GLY A 1 106 ? 19.872 0.059 -10.438 1.00 85.31 106 GLY A CA 1
ATOM 752 C C . GLY A 1 106 ? 19.446 -1.178 -11.242 1.00 85.31 106 GLY A C 1
ATOM 753 O O . GLY A 1 106 ? 19.661 -1.226 -12.450 1.00 85.31 106 GLY A O 1
ATOM 754 N N . PRO A 1 107 ? 18.874 -2.209 -10.590 1.00 77.44 107 PRO A N 1
ATOM 755 C CA . PRO A 1 107 ? 18.546 -3.491 -11.226 1.00 77.44 107 PRO A CA 1
ATOM 756 C C . PRO A 1 107 ? 17.392 -3.423 -12.247 1.00 77.44 107 PRO A C 1
ATOM 758 O O . PRO A 1 107 ? 17.212 -4.358 -13.029 1.00 77.44 107 PRO A O 1
ATOM 761 N N . GLY A 1 108 ? 16.648 -2.312 -12.287 1.00 84.06 108 GLY A N 1
ATOM 762 C CA . GLY A 1 108 ? 15.685 -1.990 -13.338 1.00 84.06 108 GLY A CA 1
ATOM 763 C C . GLY A 1 108 ? 14.217 -2.127 -12.924 1.00 84.06 108 GLY A C 1
ATOM 764 O O . GLY A 1 108 ? 13.866 -2.478 -11.793 1.00 84.06 108 GLY A O 1
ATOM 765 N N . VAL A 1 109 ? 13.327 -1.845 -13.881 1.00 84.94 109 VAL A N 1
ATOM 766 C CA . VAL A 1 109 ? 11.867 -1.779 -13.674 1.00 84.94 109 VAL A CA 1
ATOM 767 C C . VAL A 1 109 ? 11.308 -3.090 -13.114 1.00 84.94 109 VAL A C 1
ATOM 769 O O . VAL A 1 109 ? 10.570 -3.069 -12.133 1.00 84.94 109 VAL A O 1
ATOM 772 N N . ALA A 1 110 ? 11.691 -4.237 -13.684 1.00 85.69 110 ALA A N 1
ATOM 773 C CA . ALA A 1 110 ? 11.150 -5.535 -13.278 1.00 85.69 110 ALA A CA 1
ATOM 774 C C . ALA A 1 110 ? 11.438 -5.851 -11.800 1.00 85.69 110 ALA A C 1
ATOM 776 O O . ALA A 1 110 ? 10.527 -6.223 -11.063 1.00 85.69 110 ALA A O 1
ATOM 777 N N . SER A 1 111 ? 12.672 -5.635 -11.332 1.00 84.69 111 SER A N 1
ATOM 778 C CA . SER A 1 111 ? 13.038 -5.833 -9.923 1.00 84.69 111 SER A CA 1
ATOM 779 C C . SER A 1 111 ? 12.320 -4.872 -8.981 1.00 84.69 111 SER A C 1
ATOM 781 O O . SER A 1 111 ? 11.903 -5.285 -7.900 1.00 84.69 111 SER A O 1
ATOM 783 N N . ALA A 1 112 ? 12.136 -3.612 -9.390 1.00 87.56 112 ALA A N 1
ATOM 784 C CA . ALA A 1 112 ? 11.442 -2.619 -8.577 1.00 87.56 112 ALA A CA 1
ATOM 785 C C . ALA A 1 112 ? 9.973 -2.994 -8.361 1.00 87.56 112 ALA A C 1
ATOM 787 O O . ALA A 1 112 ? 9.464 -3.001 -7.239 1.00 87.56 112 ALA A O 1
ATOM 788 N N . VAL A 1 113 ? 9.315 -3.368 -9.452 1.00 87.38 113 VAL A N 1
ATOM 789 C CA . VAL A 1 113 ? 7.894 -3.695 -9.497 1.00 87.38 113 VAL A CA 1
ATOM 790 C C . VAL A 1 113 ? 7.614 -5.011 -8.769 1.00 87.38 113 VAL A C 1
ATOM 792 O O . VAL A 1 113 ? 6.723 -5.061 -7.922 1.00 87.38 113 VAL A O 1
ATOM 795 N N . ILE A 1 114 ? 8.397 -6.062 -9.037 1.00 88.75 114 ILE A N 1
ATOM 796 C CA . ILE A 1 114 ? 8.249 -7.362 -8.365 1.00 88.75 114 ILE A CA 1
ATOM 797 C C . ILE A 1 114 ? 8.559 -7.230 -6.870 1.00 88.75 114 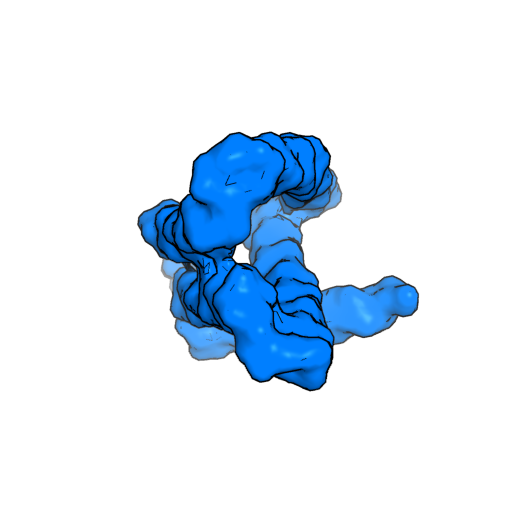ILE A C 1
ATOM 799 O O . ILE A 1 114 ? 7.820 -7.770 -6.050 1.00 88.75 114 ILE A O 1
ATOM 803 N N . GLY A 1 115 ? 9.601 -6.478 -6.502 1.00 88.88 115 GLY A N 1
ATOM 804 C CA . GLY A 1 115 ? 9.966 -6.246 -5.106 1.00 88.88 115 GLY A CA 1
ATOM 805 C C . GLY A 1 115 ? 8.848 -5.566 -4.317 1.00 88.88 115 GLY A C 1
ATOM 806 O O . GLY A 1 115 ? 8.451 -6.056 -3.263 1.00 88.88 115 GLY A O 1
ATOM 807 N N . PHE A 1 116 ? 8.275 -4.482 -4.846 1.00 87.62 116 PHE A N 1
ATOM 808 C CA . PHE A 1 116 ? 7.175 -3.777 -4.178 1.00 87.62 116 PHE A CA 1
ATOM 809 C C . PHE A 1 116 ? 5.869 -4.579 -4.162 1.00 87.62 116 PHE A C 1
ATOM 811 O O . PHE A 1 116 ? 5.151 -4.548 -3.162 1.00 87.62 116 PHE A O 1
ATOM 818 N N . ALA A 1 117 ? 5.576 -5.344 -5.218 1.00 87.56 117 ALA A N 1
ATOM 819 C CA . ALA A 1 117 ? 4.446 -6.270 -5.224 1.00 87.56 117 ALA A CA 1
ATOM 820 C C . ALA A 1 117 ? 4.612 -7.366 -4.155 1.00 87.56 117 ALA A C 1
ATOM 822 O O . ALA A 1 117 ? 3.669 -7.658 -3.422 1.00 87.56 117 ALA A O 1
ATOM 823 N N . ALA A 1 118 ? 5.817 -7.923 -4.005 1.00 87.12 118 ALA A N 1
ATOM 824 C CA . ALA A 1 118 ? 6.119 -8.903 -2.967 1.00 87.12 118 ALA A CA 1
ATOM 825 C C . ALA A 1 118 ? 5.984 -8.302 -1.561 1.00 87.12 118 ALA A C 1
ATOM 827 O O . ALA A 1 118 ? 5.352 -8.915 -0.707 1.00 87.12 118 ALA A O 1
ATOM 828 N N . VAL A 1 119 ? 6.497 -7.088 -1.325 1.00 87.00 119 VAL A N 1
ATOM 829 C CA . VAL A 1 119 ? 6.334 -6.382 -0.040 1.00 87.00 119 VAL A CA 1
ATOM 830 C C . VAL A 1 119 ? 4.856 -6.174 0.295 1.00 87.00 119 VAL A C 1
ATOM 832 O O . VAL A 1 119 ? 4.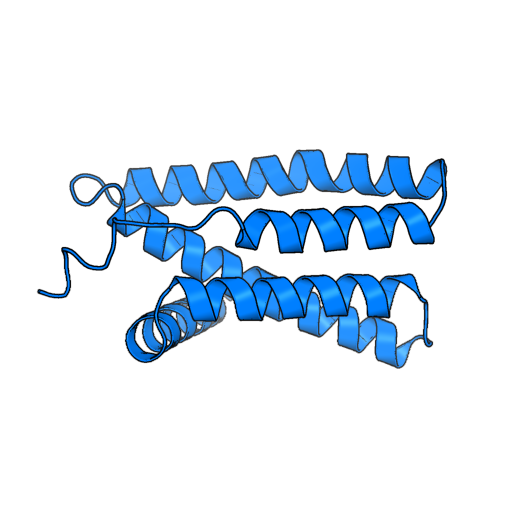457 -6.428 1.430 1.00 87.00 119 VAL A O 1
ATOM 835 N N . ALA A 1 120 ? 4.028 -5.779 -0.678 1.00 84.50 120 ALA A N 1
ATOM 836 C CA . ALA A 1 120 ? 2.586 -5.645 -0.476 1.00 84.50 120 ALA A CA 1
ATOM 837 C C . ALA A 1 120 ? 1.936 -6.987 -0.083 1.00 84.50 120 ALA A C 1
ATOM 839 O O . ALA A 1 120 ? 1.158 -7.052 0.865 1.00 84.50 120 ALA A O 1
ATOM 840 N N . LEU A 1 121 ? 2.292 -8.086 -0.749 1.00 83.31 121 LEU A N 1
ATOM 841 C CA . LEU A 1 121 ? 1.762 -9.411 -0.408 1.00 83.31 121 LEU A CA 1
ATOM 842 C C . LEU A 1 121 ? 2.249 -9.906 0.966 1.00 83.31 121 LEU A C 1
ATOM 844 O O . LEU A 1 121 ? 1.463 -10.470 1.726 1.00 83.31 121 LEU A O 1
ATOM 848 N N . ILE A 1 122 ? 3.516 -9.653 1.314 1.00 84.06 122 ILE A N 1
ATOM 849 C CA . ILE A 1 122 ? 4.097 -9.989 2.624 1.00 84.06 122 ILE A CA 1
ATOM 850 C C . ILE A 1 122 ? 3.430 -9.176 3.738 1.00 84.06 122 ILE A C 1
ATOM 852 O O . ILE A 1 122 ? 3.161 -9.726 4.804 1.00 84.06 122 ILE A O 1
ATOM 856 N N . ALA A 1 123 ? 3.094 -7.904 3.501 1.00 77.44 123 ALA A N 1
ATOM 857 C CA . ALA A 1 123 ? 2.325 -7.100 4.452 1.00 77.44 123 ALA A CA 1
ATOM 858 C C . ALA A 1 123 ? 0.986 -7.772 4.806 1.00 77.44 123 ALA A C 1
ATOM 860 O O . ALA A 1 123 ? 0.579 -7.760 5.963 1.00 77.44 123 ALA A O 1
ATOM 861 N N . GLY A 1 124 ? 0.358 -8.448 3.840 1.00 68.19 124 GLY A N 1
ATOM 862 C CA . GLY A 1 124 ? -0.860 -9.231 4.060 1.00 68.19 124 GLY A CA 1
ATOM 863 C C . GLY A 1 124 ? -0.640 -10.538 4.823 1.00 68.19 124 GLY A C 1
ATOM 864 O O . GLY A 1 124 ? -1.591 -11.082 5.377 1.00 68.19 124 GLY A O 1
ATOM 865 N N . ALA A 1 125 ? 0.594 -11.048 4.874 1.00 67.81 125 ALA A N 1
ATOM 866 C CA . ALA A 1 125 ? 0.950 -12.219 5.673 1.00 67.81 125 ALA A CA 1
ATOM 867 C C . ALA A 1 125 ? 1.100 -11.886 7.169 1.00 67.81 125 ALA A C 1
ATOM 869 O O . ALA A 1 125 ? 0.951 -12.778 8.010 1.00 67.81 125 ALA A O 1
ATOM 870 N N . PHE A 1 126 ? 1.334 -10.615 7.521 1.00 63.94 126 PHE A N 1
ATOM 871 C CA . PHE A 1 126 ? 1.257 -10.135 8.902 1.00 63.94 126 PHE A CA 1
ATOM 872 C C . PHE A 1 126 ? -0.215 -10.041 9.332 1.00 63.94 126 PHE A C 1
ATOM 874 O O . PHE A 1 126 ? -0.832 -8.982 9.364 1.00 63.94 126 PHE A O 1
ATOM 881 N N . ARG A 1 127 ? -0.781 -11.212 9.633 1.00 58.50 127 ARG A N 1
ATOM 882 C CA . ARG A 1 127 ? -2.124 -11.414 10.182 1.00 58.50 127 ARG A CA 1
ATOM 883 C C . ARG A 1 127 ? -2.316 -10.567 11.443 1.00 58.50 127 ARG A C 1
ATOM 885 O O . ARG A 1 127 ? -1.577 -10.739 12.414 1.00 58.50 127 ARG A O 1
ATOM 892 N N . SER A 1 128 ? -3.371 -9.750 11.467 1.00 51.81 128 SER A N 1
ATOM 893 C CA . SER A 1 128 ? -3.920 -9.155 12.692 1.00 51.81 128 SER A CA 1
ATOM 894 C C . SER A 1 128 ? -4.720 -10.221 13.441 1.00 51.81 128 SER A C 1
ATOM 896 O O . SER A 1 128 ? -5.932 -10.156 13.614 1.00 51.81 128 SER A O 1
ATOM 898 N N . GLY A 1 129 ? -4.029 -11.289 13.827 1.00 45.34 129 GLY A N 1
ATOM 899 C CA . GLY A 1 129 ? -4.622 -12.339 14.629 1.00 45.34 129 GLY A CA 1
ATOM 900 C C . GLY A 1 129 ? -4.860 -11.770 16.016 1.00 45.34 129 GLY A C 1
ATOM 901 O O . GLY A 1 129 ? -3.904 -11.339 16.659 1.00 45.34 129 GLY A O 1
ATOM 902 N N . SER A 1 130 ? -6.104 -11.858 16.485 1.00 42.50 130 SER A N 1
ATOM 903 C CA . SER A 1 130 ? -6.541 -11.784 17.893 1.00 42.50 130 SER A CA 1
ATOM 904 C C . SER A 1 130 ? -7.220 -10.499 18.388 1.00 42.50 130 SER A C 1
ATOM 906 O O . SER A 1 130 ? -7.760 -10.539 19.486 1.00 42.50 130 SER A O 1
ATOM 908 N N . ALA A 1 131 ? -7.265 -9.383 17.650 1.00 43.78 131 ALA A N 1
ATOM 909 C CA . ALA A 1 131 ? -7.847 -8.148 18.215 1.00 43.78 131 ALA A CA 1
ATOM 910 C C . ALA A 1 131 ? -9.363 -7.964 17.974 1.00 43.78 131 ALA A C 1
ATOM 912 O O . ALA A 1 131 ? -10.010 -7.265 18.747 1.00 43.78 131 ALA A O 1
ATOM 913 N N . VAL A 1 132 ? -9.940 -8.563 16.922 1.00 44.69 132 VAL A N 1
ATOM 914 C CA . VAL A 1 132 ? -11.348 -8.315 16.528 1.00 44.69 132 VAL A CA 1
ATOM 915 C C . VAL A 1 132 ? -12.303 -9.431 16.963 1.00 44.69 132 VAL A C 1
ATOM 917 O O . VAL A 1 132 ? -13.430 -9.131 17.351 1.00 44.69 132 VAL A O 1
ATOM 920 N N . ASP A 1 133 ? -11.856 -10.690 16.992 1.00 39.81 133 ASP A N 1
ATOM 921 C CA . ASP A 1 133 ? -12.714 -11.824 17.385 1.00 39.81 133 ASP A CA 1
ATOM 922 C C . ASP A 1 133 ? -13.199 -11.737 18.845 1.00 39.81 133 ASP A C 1
ATOM 924 O O . ASP A 1 133 ? -14.226 -12.312 19.186 1.00 39.81 133 ASP A O 1
ATOM 928 N N . GLY A 1 134 ? -12.508 -10.975 19.702 1.00 36.56 134 GLY A N 1
ATOM 929 C CA . GLY A 1 134 ? -12.930 -10.723 21.084 1.00 36.56 134 GLY A CA 1
ATOM 930 C C . GLY A 1 134 ? -13.934 -9.578 21.270 1.00 36.56 134 GLY A C 1
ATOM 931 O O . GLY A 1 134 ? -14.380 -9.373 22.390 1.00 36.56 134 GLY A O 1
ATOM 932 N N . ALA A 1 135 ? -14.264 -8.812 20.222 1.00 42.75 135 ALA A N 1
ATOM 933 C CA . ALA A 1 135 ? -15.099 -7.606 20.329 1.00 42.75 135 ALA A CA 1
ATOM 934 C C . ALA A 1 135 ? -16.467 -7.718 19.627 1.00 42.75 135 ALA A C 1
ATOM 936 O O . ALA A 1 135 ? -17.284 -6.805 19.728 1.00 42.75 135 ALA A O 1
ATOM 937 N N . ILE A 1 136 ? -16.707 -8.817 18.902 1.00 42.75 136 ILE A N 1
ATOM 938 C CA . ILE A 1 136 ? -18.015 -9.174 18.321 1.00 42.75 136 ILE A CA 1
ATOM 939 C C . ILE A 1 136 ? -18.697 -10.345 19.053 1.00 42.75 136 ILE A C 1
ATOM 941 O O . ILE A 1 136 ? -19.760 -10.788 18.618 1.00 42.75 136 ILE A O 1
ATOM 945 N N . ALA A 1 137 ? -18.090 -10.832 20.141 1.00 39.19 137 ALA A N 1
ATOM 946 C CA . ALA A 1 137 ? -18.681 -11.756 21.111 1.00 39.19 137 ALA A CA 1
ATOM 947 C C . ALA A 1 137 ? -19.120 -10.977 22.359 1.00 39.19 137 ALA A C 1
ATOM 949 O O . ALA A 1 137 ? -20.183 -11.329 22.915 1.00 39.19 137 ALA A O 1
#

Foldseek 3Di:
DVVVLVVLLVVLVVCCVVPNLLVLLLVLLLQLLVLLVQLLVPPDDVSVVVSVVSNVSSVSSNLSSQLVVLLLVCVVCSVVSNVVSVVVVVVCVVVLVVVLVVQCVPPHSVRSSNVVSVVSNVVSVPDPPDRPVVPVD